Protein AF-A0A9D1U4T0-F1 (afdb_monomer)

Structure (mmCIF, N/CA/C/O backbone):
data_AF-A0A9D1U4T0-F1
#
_entry.id   AF-A0A9D1U4T0-F1
#
loop_
_atom_site.group_PDB
_atom_site.id
_atom_site.type_symbol
_atom_site.label_atom_id
_atom_site.label_alt_id
_atom_site.label_comp_id
_atom_site.label_asym_id
_atom_site.label_entity_id
_atom_site.label_seq_id
_atom_site.pdbx_PDB_ins_code
_atom_site.Cartn_x
_atom_site.Cartn_y
_atom_site.Cartn_z
_atom_site.occupancy
_atom_site.B_iso_or_equiv
_atom_site.auth_seq_id
_atom_site.auth_comp_id
_atom_site.auth_asym_id
_atom_site.auth_atom_id
_atom_site.pdbx_PDB_model_num
ATOM 1 N N . MET A 1 1 ? 14.088 0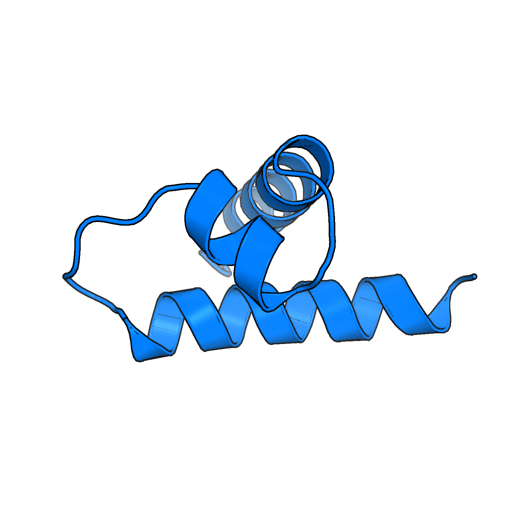.578 -13.343 1.00 52.62 1 MET A N 1
ATOM 2 C CA . MET A 1 1 ? 13.516 1.052 -12.061 1.00 52.62 1 MET A CA 1
ATOM 3 C C . MET A 1 1 ?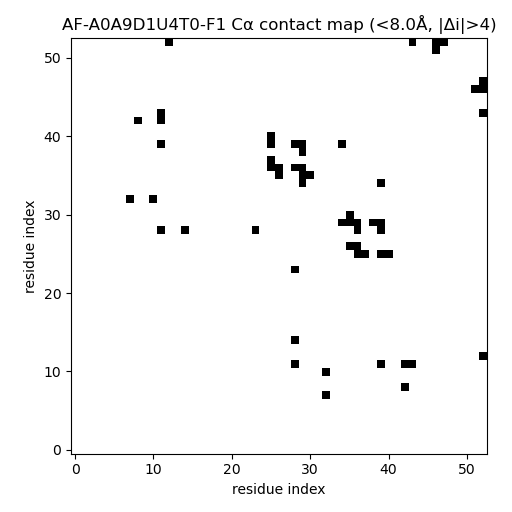 12.251 1.916 -12.214 1.00 52.62 1 MET A C 1
ATOM 5 O O . MET A 1 1 ? 11.559 2.075 -11.225 1.00 52.62 1 MET A O 1
ATOM 9 N N . ALA A 1 2 ? 11.887 2.422 -13.407 1.00 54.12 2 ALA A N 1
ATOM 10 C CA . 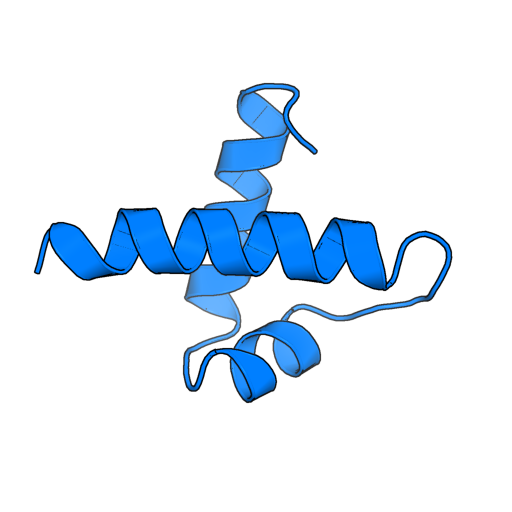ALA A 1 2 ? 10.621 3.153 -13.614 1.00 54.12 2 ALA A CA 1
ATOM 11 C C . ALA A 1 2 ? 9.400 2.252 -13.922 1.00 54.12 2 ALA A C 1
ATOM 13 O O . ALA A 1 2 ? 8.275 2.617 -13.606 1.00 54.12 2 ALA A O 1
ATOM 14 N N . ASN A 1 3 ? 9.611 1.062 -14.504 1.00 58.91 3 ASN A N 1
ATOM 15 C CA . ASN A 1 3 ? 8.511 0.200 -14.964 1.00 58.91 3 ASN A CA 1
ATOM 16 C C . ASN A 1 3 ? 7.745 -0.494 -13.816 1.00 58.91 3 ASN A C 1
ATOM 18 O O . ASN A 1 3 ? 6.557 -0.771 -13.934 1.00 58.91 3 ASN A O 1
ATOM 22 N N . THR A 1 4 ? 8.401 -0.736 -12.675 1.00 83.31 4 THR A N 1
ATOM 23 C CA . THR A 1 4 ? 7.770 -1.395 -11.520 1.00 83.31 4 THR A CA 1
ATOM 24 C C . THR A 1 4 ? 6.814 -0.464 -10.784 1.00 83.31 4 THR A C 1
ATOM 26 O O . THR A 1 4 ? 5.739 -0.899 -10.415 1.00 83.31 4 THR A O 1
ATOM 29 N N . GLN A 1 5 ? 7.105 0.838 -10.672 1.00 87.94 5 GLN A N 1
ATOM 30 C CA . GLN A 1 5 ? 6.242 1.764 -9.924 1.00 87.94 5 GLN A CA 1
ATOM 31 C C . GLN A 1 5 ? 4.829 1.891 -10.512 1.00 87.94 5 GLN A C 1
ATOM 33 O O . GLN A 1 5 ? 3.855 1.973 -9.760 1.00 87.94 5 GLN A O 1
ATOM 38 N N . PHE A 1 6 ? 4.710 1.926 -11.842 1.00 91.88 6 PHE A N 1
ATOM 39 C CA . PHE A 1 6 ? 3.404 1.954 -12.498 1.00 91.88 6 PHE A CA 1
ATOM 40 C C . PHE A 1 6 ? 2.648 0.645 -12.249 1.00 91.88 6 PHE A C 1
ATOM 42 O O . PHE A 1 6 ? 1.514 0.681 -11.778 1.00 91.88 6 PHE A O 1
ATOM 49 N N . SER A 1 7 ? 3.309 -0.496 -12.470 1.00 92.75 7 SER A N 1
ATOM 50 C CA . SER A 1 7 ? 2.745 -1.821 -12.191 1.00 92.75 7 SER A CA 1
ATOM 51 C C . SER A 1 7 ? 2.292 -1.962 -10.733 1.00 92.75 7 SER A C 1
ATOM 53 O O . SER A 1 7 ? 1.169 -2.389 -10.486 1.00 92.75 7 SER A O 1
ATOM 55 N N . ASP A 1 8 ? 3.117 -1.540 -9.772 1.00 93.25 8 ASP A N 1
ATOM 56 C CA . ASP A 1 8 ? 2.815 -1.585 -8.338 1.00 93.25 8 ASP A CA 1
ATOM 57 C C . ASP A 1 8 ? 1.604 -0.710 -8.005 1.00 93.25 8 ASP A C 1
ATOM 59 O O . ASP A 1 8 ? 0.735 -1.110 -7.237 1.00 93.25 8 ASP A O 1
ATOM 63 N N . THR A 1 9 ? 1.506 0.477 -8.612 1.00 94.94 9 THR A N 1
ATOM 64 C CA . THR A 1 9 ? 0.372 1.389 -8.398 1.00 94.94 9 THR A CA 1
ATOM 65 C C . THR A 1 9 ? -0.934 0.789 -8.913 1.00 94.94 9 THR A C 1
ATOM 67 O O . THR A 1 9 ? -1.940 0.824 -8.203 1.00 94.94 9 THR A O 1
ATOM 70 N N . ILE A 1 10 ? -0.919 0.201 -10.114 1.00 94.81 10 ILE A N 1
ATOM 71 C CA . ILE A 1 10 ? -2.087 -0.492 -10.671 1.00 94.81 10 ILE A CA 1
ATOM 72 C C . ILE A 1 10 ? -2.450 -1.707 -9.816 1.00 94.81 10 ILE A C 1
ATOM 74 O O . ILE A 1 10 ? -3.624 -1.897 -9.508 1.00 94.81 10 ILE A O 1
ATOM 78 N N . HIS A 1 11 ? -1.465 -2.489 -9.372 1.00 94.75 11 HIS A N 1
ATOM 79 C CA . HIS A 1 11 ? -1.709 -3.646 -8.516 1.00 94.75 11 HIS A CA 1
ATOM 80 C C . HIS A 1 11 ? -2.346 -3.220 -7.183 1.00 94.75 11 HIS A C 1
ATOM 82 O O . HIS A 1 11 ? -3.366 -3.785 -6.803 1.00 94.75 11 HIS A O 1
ATOM 88 N N . VAL A 1 12 ? -1.843 -2.170 -6.520 1.00 95.81 12 VAL A N 1
ATOM 89 C CA . VAL A 1 12 ? -2.473 -1.622 -5.302 1.00 95.81 12 VAL A CA 1
ATOM 90 C C . VAL A 1 12 ? -3.919 -1.197 -5.559 1.00 95.81 12 VAL A C 1
ATOM 92 O O . VAL A 1 12 ? -4.798 -1.540 -4.771 1.00 95.81 12 VAL A O 1
ATOM 95 N N . LEU A 1 13 ? -4.181 -0.476 -6.653 1.00 95.25 13 LEU A N 1
ATOM 96 C CA . LEU A 1 13 ? -5.528 -0.009 -6.986 1.00 95.25 13 LEU A CA 1
ATOM 97 C C . LEU A 1 13 ? -6.497 -1.181 -7.212 1.00 95.25 13 LEU A C 1
ATOM 99 O O . LEU A 1 13 ? -7.589 -1.198 -6.644 1.00 95.25 13 LEU A O 1
ATOM 103 N N . VAL A 1 14 ? -6.080 -2.186 -7.988 1.00 95.75 14 VAL A N 1
ATOM 104 C CA . VAL A 1 14 ? -6.873 -3.397 -8.249 1.00 95.75 14 VAL A CA 1
ATOM 105 C C . VAL A 1 14 ? -7.098 -4.195 -6.967 1.00 95.75 14 VAL A C 1
ATOM 107 O O . VAL A 1 14 ? -8.214 -4.645 -6.729 1.00 95.75 14 VAL A O 1
ATOM 110 N N . TYR A 1 15 ? -6.077 -4.336 -6.121 1.00 95.50 15 TYR A N 1
ATOM 111 C CA . TYR A 1 15 ? -6.184 -5.055 -4.852 1.00 95.50 15 TYR A CA 1
ATOM 112 C C . TYR A 1 15 ? -7.232 -4.406 -3.939 1.00 95.50 15 TYR A C 1
ATOM 114 O O . TYR A 1 15 ? -8.109 -5.085 -3.408 1.00 95.50 15 TYR A O 1
ATOM 122 N N . ILE A 1 16 ? -7.200 -3.076 -3.803 1.00 94.50 16 ILE A N 1
ATOM 123 C CA . ILE A 1 16 ? -8.186 -2.344 -2.998 1.00 94.50 16 ILE A CA 1
ATOM 124 C C . ILE A 1 16 ? -9.600 -2.498 -3.577 1.00 94.50 16 ILE A C 1
ATOM 126 O O . ILE A 1 16 ? -10.538 -2.736 -2.818 1.00 94.50 16 ILE A O 1
ATOM 130 N N . ALA A 1 17 ? -9.756 -2.395 -4.900 1.00 94.88 17 ALA A N 1
ATOM 131 C CA . ALA A 1 17 ? -11.051 -2.558 -5.560 1.00 94.88 17 ALA A CA 1
ATOM 132 C C . ALA A 1 17 ? -11.606 -3.988 -5.418 1.00 94.88 17 ALA A C 1
ATOM 134 O O . ALA A 1 17 ? -12.795 -4.168 -5.171 1.00 94.88 17 ALA A O 1
ATOM 135 N N . TYR A 1 18 ? -10.752 -5.008 -5.526 1.00 95.12 18 TYR A N 1
ATOM 136 C CA . TYR A 1 18 ? -11.151 -6.414 -5.421 1.00 95.12 18 TYR A CA 1
ATOM 137 C C . TYR A 1 18 ? -11.675 -6.776 -4.023 1.00 95.12 18 TYR A C 1
ATOM 139 O O . TYR A 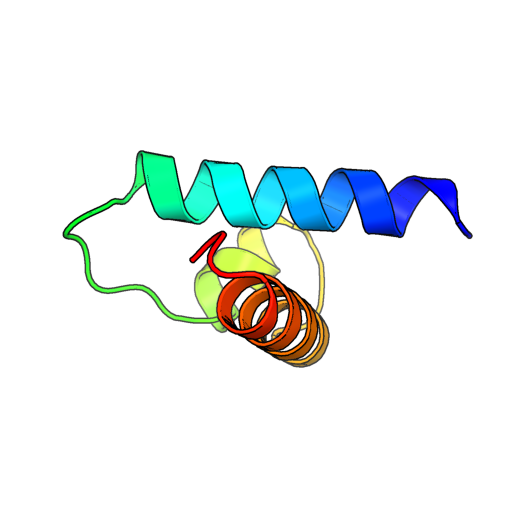1 18 ? -12.655 -7.504 -3.889 1.00 95.12 18 TYR A O 1
ATOM 147 N N . PHE A 1 19 ? -11.055 -6.232 -2.976 1.00 94.25 19 PHE A N 1
ATOM 148 C CA . PHE A 1 19 ? -11.443 -6.457 -1.579 1.00 94.25 19 PHE A CA 1
ATOM 149 C C . PHE A 1 19 ? -12.280 -5.303 -1.000 1.00 94.25 19 PHE A C 1
ATOM 151 O O . PHE A 1 19 ? -12.326 -5.106 0.220 1.00 94.25 19 PHE A O 1
ATOM 158 N N . GLN A 1 20 ? -12.935 -4.513 -1.855 1.00 90.69 20 GLN A N 1
ATOM 159 C CA . GLN A 1 20 ? -13.741 -3.375 -1.424 1.00 90.69 20 GLN A CA 1
ATOM 160 C C . GLN A 1 20 ? -14.787 -3.801 -0.376 1.00 90.69 20 GLN A C 1
ATOM 162 O O . GLN A 1 20 ? -15.486 -4.801 -0.528 1.00 90.69 20 GLN A O 1
ATOM 167 N N . GLY A 1 21 ? -14.889 -3.033 0.714 1.00 89.88 21 GLY A N 1
ATOM 168 C CA . GLY A 1 21 ? -15.797 -3.319 1.834 1.00 89.88 21 GLY A CA 1
ATOM 169 C C . GLY A 1 21 ? -15.214 -4.229 2.922 1.00 89.88 21 GLY A C 1
ATOM 170 O O . GLY A 1 21 ? -15.830 -4.373 3.979 1.00 89.88 21 GLY A O 1
ATOM 171 N N . GLN A 1 22 ? -14.020 -4.791 2.721 1.00 92.94 22 GLN A N 1
ATOM 172 C CA . GLN A 1 22 ? -13.296 -5.535 3.752 1.00 92.94 22 GLN A CA 1
ATOM 173 C C . GLN A 1 22 ? -12.293 -4.632 4.478 1.00 92.94 22 GLN A C 1
ATOM 175 O O . GLN A 1 22 ? -11.746 -3.684 3.911 1.00 92.94 22 GLN A O 1
ATOM 180 N N . LYS A 1 23 ? -12.040 -4.919 5.761 1.00 89.44 23 LYS A N 1
ATOM 181 C CA . LYS A 1 23 ? -10.945 -4.265 6.486 1.00 89.44 23 LYS A CA 1
ATOM 182 C C . LYS A 1 23 ? -9.628 -4.818 5.968 1.00 89.44 23 LYS A C 1
ATOM 184 O O . LYS A 1 23 ? -9.455 -6.028 5.927 1.00 89.44 23 LYS A O 1
ATOM 189 N N . MET A 1 24 ? -8.716 -3.921 5.621 1.00 91.12 24 MET A N 1
ATOM 190 C CA . MET A 1 24 ? -7.419 -4.285 5.080 1.00 91.12 24 MET A CA 1
ATOM 191 C C . MET A 1 24 ? -6.346 -3.323 5.575 1.00 91.12 24 MET A C 1
ATOM 193 O O . MET A 1 24 ? -6.595 -2.139 5.822 1.00 91.12 24 MET A O 1
ATOM 197 N N . THR A 1 25 ? -5.142 -3.847 5.713 1.00 95.00 25 THR A N 1
ATOM 198 C CA . THR A 1 25 ? -3.956 -3.147 6.177 1.00 95.00 25 THR A CA 1
ATOM 199 C C . THR A 1 25 ? -2.937 -3.012 5.052 1.00 95.00 25 THR A C 1
ATOM 201 O O . THR A 1 25 ? -2.852 -3.831 4.138 1.00 95.00 25 THR A O 1
ATOM 204 N N . SER A 1 26 ? -2.079 -1.996 5.145 1.00 94.62 26 SER A N 1
ATOM 205 C CA . SER A 1 26 ? -0.960 -1.850 4.210 1.00 94.62 26 SER A CA 1
ATOM 206 C C . SER A 1 26 ? 0.045 -3.004 4.287 1.00 94.62 26 SER A C 1
ATOM 208 O O . SER A 1 26 ? 0.800 -3.194 3.339 1.00 94.62 26 SER A O 1
ATOM 210 N N . ALA A 1 27 ? 0.070 -3.761 5.390 1.00 96.75 27 ALA A N 1
ATOM 211 C CA . ALA A 1 27 ? 0.914 -4.942 5.545 1.00 96.75 27 ALA A CA 1
ATOM 212 C C . ALA A 1 27 ? 0.423 -6.121 4.696 1.00 96.75 27 ALA A C 1
ATOM 214 O O . ALA A 1 27 ? 1.236 -6.767 4.041 1.00 96.75 27 ALA A O 1
ATOM 215 N N . GLU A 1 28 ? -0.889 -6.353 4.644 1.00 95.69 28 GLU A N 1
ATOM 216 C CA . GLU A 1 28 ? -1.485 -7.404 3.808 1.00 95.69 28 GLU A CA 1
ATOM 217 C C . GLU A 1 28 ? -1.251 -7.126 2.319 1.00 95.69 28 GLU A C 1
ATOM 219 O O . GLU A 1 28 ? -0.771 -7.998 1.596 1.00 95.69 28 GLU A O 1
ATOM 224 N N . ILE A 1 29 ? -1.475 -5.882 1.877 1.00 95.25 29 ILE A N 1
ATOM 225 C CA . ILE A 1 29 ? -1.195 -5.470 0.491 1.00 95.25 29 ILE A CA 1
ATOM 226 C C . ILE A 1 29 ? 0.298 -5.639 0.181 1.00 95.25 29 ILE A C 1
ATOM 228 O O . ILE A 1 29 ? 0.668 -6.173 -0.860 1.00 95.25 29 ILE A O 1
ATOM 232 N N . ALA A 1 30 ? 1.175 -5.210 1.093 1.00 95.62 30 ALA A N 1
ATOM 233 C CA . ALA A 1 30 ? 2.618 -5.311 0.899 1.00 95.62 30 ALA A CA 1
ATOM 234 C C . ALA A 1 30 ? 3.091 -6.765 0.782 1.00 95.62 30 ALA A C 1
ATOM 236 O O . ALA A 1 30 ? 3.961 -7.043 -0.039 1.00 95.62 30 ALA A O 1
ATOM 237 N N . SER A 1 31 ? 2.492 -7.682 1.548 1.00 95.31 31 SER A N 1
ATOM 238 C CA . SER A 1 31 ? 2.764 -9.116 1.434 1.00 95.31 31 SER A CA 1
ATOM 239 C C . SER A 1 31 ? 2.365 -9.668 0.065 1.00 95.31 31 SER A C 1
ATOM 241 O O . SER A 1 31 ? 3.097 -10.483 -0.482 1.00 95.31 31 SER A O 1
ATOM 243 N N . SER A 1 32 ? 1.241 -9.221 -0.507 1.00 92.31 32 SER A N 1
ATOM 244 C CA . SER A 1 32 ? 0.800 -9.654 -1.842 1.00 92.31 32 SER A CA 1
ATOM 245 C C . SER A 1 32 ? 1.676 -9.112 -2.974 1.00 92.31 32 SER A C 1
ATOM 247 O O . SER A 1 32 ? 1.769 -9.735 -4.027 1.00 92.31 32 SER A O 1
ATOM 249 N N . LEU A 1 33 ? 2.271 -7.933 -2.785 1.00 92.06 33 LEU A N 1
ATOM 250 C CA . LEU A 1 33 ? 3.136 -7.274 -3.767 1.00 92.06 33 LEU A CA 1
ATOM 251 C C . LEU A 1 33 ? 4.629 -7.562 -3.528 1.00 92.06 33 LEU 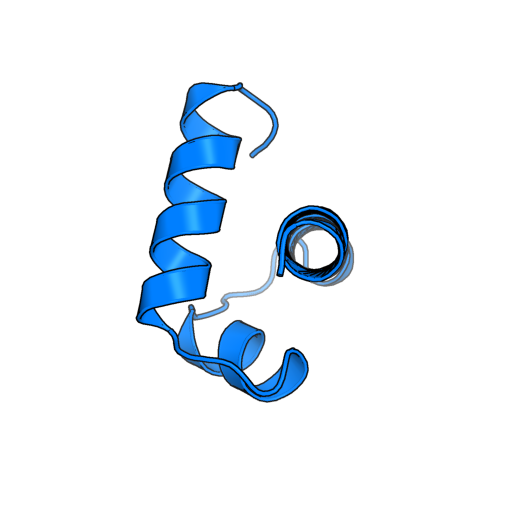A C 1
ATOM 253 O O . LEU A 1 33 ? 5.469 -6.952 -4.184 1.00 92.06 33 LEU A O 1
ATOM 257 N N . GLU A 1 34 ? 4.961 -8.433 -2.567 1.00 92.94 34 GLU A N 1
ATOM 258 C CA . GLU A 1 34 ? 6.338 -8.729 -2.139 1.00 92.94 34 GLU A CA 1
ATOM 259 C C . GLU A 1 34 ? 7.169 -7.453 -1.889 1.00 92.94 34 GLU A C 1
ATOM 261 O O . GLU A 1 34 ? 8.327 -7.319 -2.286 1.00 92.94 34 GLU A O 1
ATOM 266 N N . THR A 1 35 ? 6.552 -6.467 -1.232 1.00 91.62 35 THR A N 1
ATOM 267 C CA . THR A 1 35 ? 7.126 -5.134 -1.018 1.00 91.62 35 THR A CA 1
ATOM 268 C C . THR A 1 35 ? 6.975 -4.665 0.431 1.00 91.62 35 THR A C 1
ATOM 270 O O . THR A 1 35 ? 6.636 -5.428 1.333 1.00 91.62 35 THR A O 1
ATOM 273 N N . SER A 1 36 ? 7.265 -3.388 0.693 1.00 95.19 36 SER A N 1
ATOM 274 C CA . SER A 1 36 ? 7.179 -2.801 2.031 1.00 95.19 36 SER A CA 1
ATOM 275 C C . SER A 1 36 ? 5.845 -2.077 2.281 1.00 95.19 36 SER A C 1
ATOM 277 O O . SER A 1 36 ? 5.371 -1.331 1.416 1.00 95.19 36 SER A O 1
ATOM 279 N N . PRO A 1 37 ? 5.287 -2.140 3.508 1.00 96.81 37 PRO A N 1
ATOM 280 C CA . PRO A 1 37 ? 4.097 -1.364 3.882 1.00 96.81 37 PRO A CA 1
ATOM 281 C C . PRO A 1 37 ? 4.290 0.154 3.751 1.00 96.81 37 PRO A C 1
ATOM 283 O O . PRO A 1 37 ? 3.329 0.917 3.647 1.00 96.81 37 PRO A O 1
ATOM 286 N N . SER A 1 38 ? 5.537 0.631 3.796 1.00 97.12 38 SER A N 1
ATOM 287 C CA . SER A 1 38 ? 5.886 2.038 3.577 1.00 97.12 38 SER A CA 1
ATOM 288 C C . SER A 1 38 ? 5.653 2.471 2.130 1.00 97.12 38 SER A C 1
ATOM 290 O O . SER A 1 38 ? 5.093 3.547 1.912 1.00 97.12 38 SER A O 1
ATOM 292 N N . LEU A 1 39 ? 6.011 1.630 1.151 1.00 94.75 39 LEU A N 1
ATOM 293 C CA . LEU A 1 39 ? 5.738 1.906 -0.260 1.00 94.75 39 LEU A CA 1
ATOM 294 C C . LEU A 1 39 ? 4.230 1.924 -0.531 1.00 94.75 39 LEU A C 1
ATOM 296 O O . LEU A 1 39 ? 3.742 2.871 -1.143 1.00 94.75 39 LEU A O 1
ATOM 300 N N . ILE A 1 40 ? 3.490 0.948 0.004 1.00 96.62 40 ILE A N 1
ATOM 301 C CA . ILE A 1 40 ? 2.029 0.882 -0.141 1.00 96.62 40 ILE A CA 1
ATOM 302 C C . ILE A 1 40 ? 1.363 2.152 0.385 1.00 96.62 40 ILE A C 1
ATOM 304 O O . ILE A 1 40 ? 0.578 2.779 -0.321 1.00 96.62 40 ILE A O 1
ATOM 308 N N . ARG A 1 41 ? 1.723 2.597 1.595 1.00 97.00 41 ARG A N 1
ATOM 309 C CA . ARG A 1 41 ? 1.183 3.841 2.167 1.00 97.00 41 ARG A CA 1
ATOM 310 C C . ARG A 1 41 ? 1.480 5.060 1.293 1.00 97.00 41 ARG A C 1
ATOM 312 O O . ARG A 1 41 ? 0.614 5.917 1.144 1.00 97.00 41 ARG A O 1
ATOM 319 N N . LYS A 1 42 ? 2.675 5.135 0.696 1.00 96.69 42 LYS A N 1
ATOM 320 C CA . LYS A 1 42 ? 3.034 6.207 -0.245 1.00 96.69 42 LYS A CA 1
ATOM 321 C C . LYS A 1 42 ? 2.165 6.161 -1.506 1.00 96.69 42 LYS A C 1
ATOM 323 O O . LYS A 1 42 ? 1.669 7.205 -1.915 1.00 96.69 42 LYS A O 1
ATOM 328 N N . ILE A 1 43 ? 1.961 4.979 -2.091 1.00 96.00 43 ILE A N 1
ATOM 329 C CA . ILE A 1 43 ? 1.099 4.786 -3.267 1.00 96.00 43 ILE A CA 1
ATOM 330 C C . ILE A 1 43 ? -0.345 5.186 -2.940 1.00 96.00 43 ILE A C 1
ATOM 332 O O . ILE A 1 43 ? -0.913 6.021 -3.638 1.00 96.00 43 ILE A O 1
ATOM 336 N N . MET A 1 44 ? -0.908 4.679 -1.840 1.00 95.44 44 MET A N 1
ATOM 337 C CA . MET A 1 44 ? -2.267 5.016 -1.398 1.00 95.44 44 MET A CA 1
ATOM 338 C C . MET A 1 44 ? -2.441 6.519 -1.151 1.00 95.44 44 MET A C 1
ATOM 340 O O . MET A 1 44 ? -3.454 7.095 -1.537 1.00 95.44 44 MET A O 1
ATOM 344 N N . ALA A 1 45 ? -1.447 7.177 -0.545 1.00 96.88 45 ALA A N 1
ATOM 345 C CA . ALA A 1 45 ? -1.479 8.623 -0.344 1.00 96.88 45 ALA A CA 1
ATOM 346 C C . ALA A 1 45 ? -1.478 9.398 -1.672 1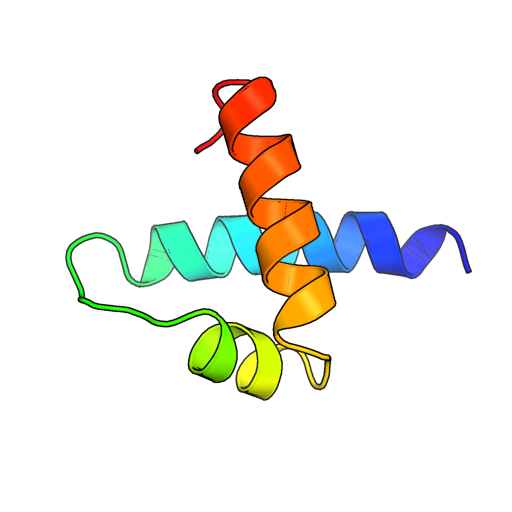.00 96.88 45 ALA A C 1
ATOM 348 O O . ALA A 1 45 ? -2.135 10.431 -1.763 1.00 96.88 45 ALA A O 1
ATOM 349 N N . THR A 1 46 ? -0.759 8.920 -2.693 1.00 95.62 46 THR A N 1
ATOM 350 C CA . THR A 1 46 ? -0.798 9.506 -4.040 1.00 95.62 46 THR A CA 1
ATOM 351 C C . THR A 1 46 ? -2.161 9.298 -4.692 1.00 95.62 46 THR A C 1
ATOM 353 O O . THR A 1 46 ? -2.741 10.275 -5.148 1.00 95.62 46 THR A O 1
ATOM 356 N N . LEU A 1 47 ? -2.698 8.073 -4.670 1.00 94.88 47 LEU A N 1
ATOM 357 C CA . LEU A 1 47 ? -4.006 7.752 -5.256 1.00 94.88 47 LEU A CA 1
ATOM 358 C C . LEU A 1 47 ? -5.132 8.596 -4.643 1.00 94.88 47 LEU A C 1
ATOM 360 O O . LEU A 1 47 ? -5.955 9.145 -5.372 1.00 94.88 47 LEU A O 1
ATOM 364 N N . LYS A 1 48 ? -5.105 8.781 -3.318 1.00 95.69 48 LYS A N 1
ATOM 365 C CA . LYS A 1 48 ? -6.062 9.631 -2.600 1.00 95.69 48 LYS A CA 1
ATOM 366 C C . LYS A 1 48 ? -5.941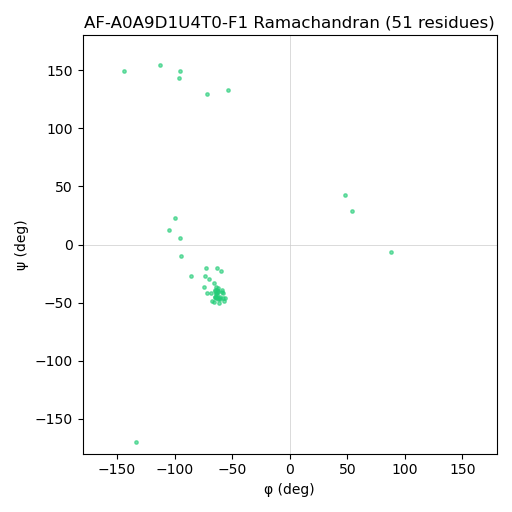 11.114 -2.962 1.00 95.69 48 LYS A C 1
ATOM 368 O O . LYS A 1 48 ? -6.929 11.832 -2.959 1.00 95.69 48 LYS A O 1
ATOM 373 N N . LYS A 1 49 ? -4.732 11.602 -3.262 1.00 97.06 49 LYS A N 1
ATOM 374 C CA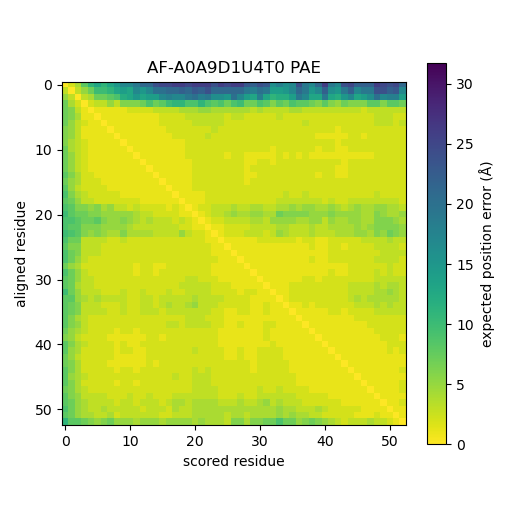 . LYS A 1 49 ? -4.522 12.993 -3.713 1.00 97.06 49 LYS A CA 1
ATOM 375 C C . LYS A 1 49 ? -5.014 13.241 -5.138 1.00 97.06 49 LYS A C 1
ATOM 377 O O . LYS A 1 49 ? -5.176 14.395 -5.511 1.00 97.06 49 LYS A O 1
ATOM 382 N N . THR A 1 50 ? -5.173 12.185 -5.929 1.00 96.25 50 THR A N 1
ATOM 383 C CA . THR A 1 50 ? -5.623 12.246 -7.323 1.00 96.25 50 THR A CA 1
ATOM 384 C C . THR A 1 50 ? -7.076 11.800 -7.488 1.00 96.25 50 THR A C 1
ATOM 386 O O . THR A 1 50 ? -7.478 11.525 -8.613 1.00 96.25 50 THR A O 1
ATOM 389 N N . ASP A 1 51 ? -7.830 11.660 -6.391 1.00 94.25 51 ASP A N 1
ATOM 390 C CA . ASP A 1 51 ? -9.221 11.182 -6.374 1.00 94.25 51 ASP A CA 1
ATOM 391 C C . ASP A 1 51 ? -9.423 9.816 -7.065 1.00 94.25 51 ASP A C 1
ATOM 393 O O . ASP A 1 51 ? -10.492 9.508 -7.590 1.00 94.25 51 ASP A O 1
ATOM 397 N N . LEU A 1 52 ? -8.379 8.978 -7.063 1.00 92.44 52 LEU A N 1
ATOM 398 C CA . LEU A 1 52 ? -8.431 7.599 -7.565 1.00 92.44 52 LEU A CA 1
ATOM 399 C C . LEU A 1 52 ? -8.708 6.580 -6.449 1.00 92.44 52 LEU A C 1
ATOM 401 O O . LEU A 1 52 ? -8.917 5.403 -6.741 1.00 92.44 52 LEU A O 1
ATOM 405 N N . LEU A 1 53 ? -8.667 7.019 -5.186 1.00 87.75 53 LEU A N 1
ATOM 406 C CA . LEU A 1 53 ? -8.964 6.235 -3.987 1.00 87.75 53 LEU A CA 1
ATOM 407 C C . LEU A 1 53 ? -9.691 7.085 -2.941 1.00 87.75 53 LEU A C 1
ATOM 409 O O . LEU A 1 53 ? -9.253 8.239 -2.733 1.00 87.75 53 LEU A O 1
#

pLDDT: mean 91.85, std 9.39, range [52.62, 97.12]

Secondary structure (DSSP, 8-state):
--HHHHHHHHHHHHHHHHTTTS---HHHHHHHTTS-HHHHHHHHHHHHHTT--

Organism: NCBI:txid2838638

Foldseek 3Di:
DVVVLVVLLVQLLVVCVVQPPDDDALVVSCVVSVHDSVSSVVSVVVCVVVVND

Nearest PDB structures (foldseek):
  7bhy-assembly2_C-2  TM=7.089E-01  e=3.499E-01  Bacillus subtilis subsp. subtilis str. 168
  7bhy-assembly1_A  TM=7.127E-01  e=4.814E-01  Bacillus subtilis subsp. subtilis str. 168
  2w25-assembly1_B  TM=7.465E-01  e=6.214E-01  Mycobacterium tuberculosis H37Rv
  7wjg-assembly1_A-2  TM=6.983E-01  e=4.814E-01  Streptococcus mutans UA159
  2jt1-assembly1_A  TM=6.350E-01  e=7.060E-01  Salmonella enterica subsp. enterica serovar Typhimurium str. LT2

Sequence (53 aa):
MANTQFSDTIHVLVYIAYFQGQKMTSAEIASSLETSPSLIRKIMATLKKTDLL

Radius of gyration: 10.39 Å; Cα contacts (8 Å, |Δi|>4): 29; chains: 1; bounding box: 29×23×21 Å

Solvent-accessible surface area (backbone atoms only — not comparable to full-atom values): 3169 Å² total; per-residue (Å²): 130,73,72,56,58,57,53,52,46,52,49,51,53,50,51,52,62,74,48,61,96,57,94,83,54,47,57,60,55,11,62,77,66,77,53,51,41,68,57,44,51,53,47,51,54,50,35,42,73,67,73,74,90

InterPro domains:
  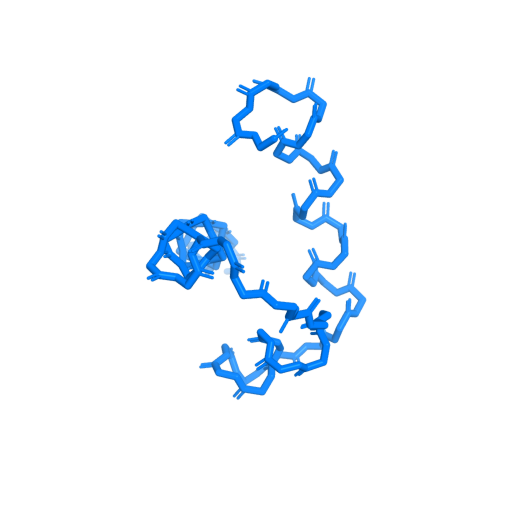IPR000944 Transcription regulator Rrf2 [PF02082] (3-53)
  IPR036388 Winged helix-like DNA-binding domain superfamily [G3DSA:1.10.10.10] (1-53)
  IPR036390 Winged helix DNA-binding domain superfamily [SSF46785] (1-53)

Mean predicted aligned error: 3.28 Å